Protein AF-A0A0L1KJK1-F1 (afdb_monomer)

Solvent-accessible surface area (backbone atoms only — not comparable to full-atom values): 10217 Å² total; per-residue (Å²): 134,80,97,79,70,72,65,88,71,68,63,85,43,73,64,57,51,51,39,50,50,48,48,54,53,41,58,74,77,43,59,73,88,52,46,63,55,50,51,52,50,44,52,54,49,40,56,50,50,51,52,51,49,32,51,63,71,34,41,64,36,49,47,51,28,51,52,41,54,71,74,41,75,61,63,76,73,32,54,67,72,33,44,67,35,48,48,53,29,51,48,44,44,49,65,51,67,29,69,69,50,50,52,55,46,48,39,54,45,45,52,51,52,46,50,52,51,53,51,51,52,52,51,51,51,54,54,51,52,48,70,77,42,82,77,69,82,73,58,88,84,45,69,63,58,54,54,53,54,55,69,64,48,76,81,58,92,82,72,87,74,85,80,75,82,85,82,78,86,83,80,133

Radius of gyration: 27.06 Å; Cα contacts (8 Å, |Δi|>4): 75; chains: 1; bounding box: 75×32×87 Å

Foldseek 3Di:
DDPDDPVVPPPPDPLNVLLVVLLVLLPVLDDPVCSVVLVVVLVVQLVVVLVVVLCVQLVVLVVLLVCQCVVQVDDPVSVVVSVVSVVSSVVSSDVSPDPVVSSVSSSVSSVVSSVVSVVVVVVVVVVVVCVVDVDDPPPPPCVVVVVVVVVVCVVPPPDPDDPDDDDDDDDD

Structure (mmCIF, N/CA/C/O backbone):
data_AF-A0A0L1KJK1-F1
#
_entry.id   AF-A0A0L1KJK1-F1
#
loop_
_atom_site.group_PDB
_atom_site.id
_atom_site.type_symbol
_atom_site.label_atom_id
_atom_site.label_alt_id
_atom_site.label_comp_id
_atom_site.label_asym_id
_atom_site.label_entity_id
_atom_site.label_seq_id
_atom_site.pdbx_PDB_ins_code
_atom_site.Cartn_x
_atom_site.Cartn_y
_atom_site.Cartn_z
_atom_site.occupancy
_atom_site.B_iso_or_equiv
_atom_site.auth_seq_id
_atom_site.auth_comp_id
_atom_site.auth_asym_id
_atom_site.auth_atom_id
_atom_site.pdbx_PDB_model_num
ATOM 1 N N . MET A 1 1 ? 35.270 5.257 8.782 1.00 37.44 1 MET A N 1
ATOM 2 C CA . MET A 1 1 ? 33.897 5.782 8.932 1.00 37.44 1 MET A CA 1
ATOM 3 C C . MET A 1 1 ? 32.940 4.753 8.363 1.00 37.44 1 MET A C 1
ATOM 5 O O . MET A 1 1 ? 33.058 4.396 7.199 1.00 37.44 1 MET A O 1
ATOM 9 N N . THR A 1 2 ? 32.099 4.183 9.215 1.00 38.25 2 THR A N 1
ATOM 10 C CA . THR A 1 2 ? 31.137 3.127 8.893 1.00 38.25 2 THR A CA 1
ATOM 11 C C . THR A 1 2 ? 30.026 3.681 7.996 1.00 38.25 2 THR A C 1
ATOM 13 O O . THR A 1 2 ? 29.344 4.633 8.347 1.00 38.25 2 THR A O 1
ATOM 16 N N . TYR A 1 3 ? 29.839 3.064 6.829 1.00 47.22 3 TYR A N 1
ATOM 17 C CA . TYR A 1 3 ? 28.865 3.383 5.769 1.00 47.22 3 TYR A CA 1
ATOM 18 C C . TYR A 1 3 ? 27.382 3.190 6.183 1.00 47.22 3 TYR A C 1
ATOM 20 O O . TYR A 1 3 ? 26.499 3.018 5.348 1.00 47.22 3 TYR A O 1
ATOM 28 N N . ARG A 1 4 ? 27.074 3.144 7.482 1.00 47.50 4 ARG A N 1
ATOM 29 C CA . ARG A 1 4 ? 25.799 2.612 7.975 1.00 47.50 4 ARG A CA 1
ATOM 30 C C . ARG A 1 4 ? 25.216 3.402 9.132 1.00 47.50 4 ARG A C 1
ATOM 32 O O . ARG A 1 4 ? 24.728 2.821 10.090 1.00 47.50 4 ARG A O 1
ATOM 39 N 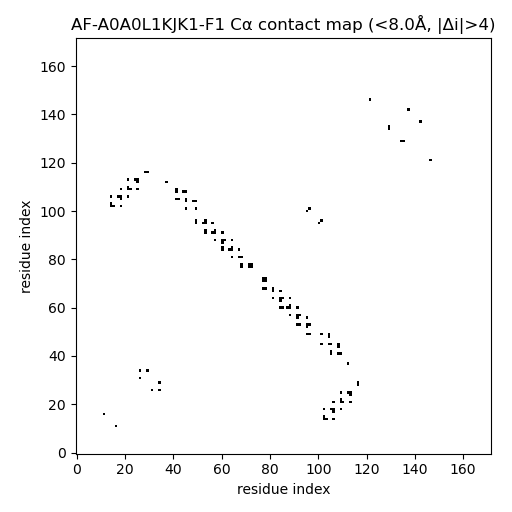N . ASP A 1 5 ? 25.233 4.719 9.005 1.00 42.19 5 ASP A N 1
ATOM 40 C CA . ASP A 1 5 ? 24.393 5.545 9.852 1.00 42.19 5 ASP A CA 1
ATOM 41 C C . ASP A 1 5 ? 23.632 6.565 9.005 1.00 42.19 5 ASP A C 1
ATOM 43 O O . ASP A 1 5 ? 24.057 7.698 8.790 1.00 42.19 5 ASP A O 1
ATOM 47 N N . LYS A 1 6 ? 22.508 6.110 8.439 1.00 45.44 6 LYS A N 1
ATOM 48 C CA . LYS A 1 6 ? 21.519 6.993 7.809 1.00 45.44 6 LYS A CA 1
ATOM 49 C C . LYS A 1 6 ? 20.642 7.700 8.855 1.00 45.44 6 LYS A C 1
ATOM 51 O O . LYS A 1 6 ? 19.729 8.415 8.456 1.00 45.44 6 LYS A O 1
ATOM 56 N N . SER A 1 7 ? 20.929 7.566 10.158 1.00 51.12 7 SER A N 1
ATOM 57 C CA . SER A 1 7 ? 20.105 8.180 11.205 1.00 51.12 7 SER A CA 1
ATOM 58 C C . SER A 1 7 ? 20.118 9.717 11.179 1.00 51.12 7 SER A C 1
ATOM 60 O O . SER A 1 7 ? 19.179 10.351 11.652 1.00 51.12 7 SER A O 1
ATOM 62 N N . TYR A 1 8 ? 21.128 10.336 10.557 1.00 40.69 8 TYR A N 1
ATOM 63 C CA . TYR A 1 8 ? 21.270 11.797 10.509 1.00 40.69 8 TYR A CA 1
ATOM 64 C C . TYR A 1 8 ? 20.311 12.514 9.541 1.00 40.69 8 TYR A C 1
ATOM 66 O O . TYR A 1 8 ? 20.268 13.742 9.529 1.00 40.69 8 TYR A O 1
ATOM 74 N N . LYS A 1 9 ? 19.539 11.772 8.731 1.00 47.22 9 LYS A N 1
ATOM 75 C CA . LYS A 1 9 ? 18.416 12.308 7.936 1.00 47.22 9 LYS A CA 1
ATOM 76 C C . LYS A 1 9 ? 17.049 11.789 8.392 1.00 47.22 9 LYS A C 1
ATOM 78 O O . LYS A 1 9 ? 16.061 12.059 7.723 1.00 47.22 9 LYS A O 1
ATOM 83 N N . THR A 1 10 ? 16.977 11.105 9.532 1.00 50.19 10 THR A N 1
ATOM 84 C CA . THR A 1 10 ? 15.709 10.751 10.198 1.00 50.19 10 THR A CA 1
ATOM 85 C C . THR A 1 10 ? 15.226 11.965 10.989 1.00 50.19 10 THR A C 1
ATO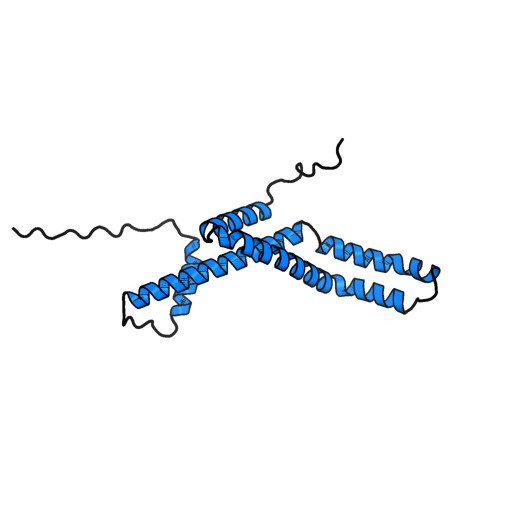M 87 O O . THR A 1 10 ? 15.191 11.979 12.215 1.00 50.19 10 THR A O 1
ATOM 90 N N . GLY A 1 11 ? 14.954 13.059 10.282 1.00 45.50 11 GLY A N 1
ATOM 91 C CA . GLY A 1 11 ? 14.054 14.068 10.817 1.00 45.50 11 GLY A CA 1
ATOM 92 C C . GLY A 1 11 ? 12.666 13.470 10.701 1.00 45.50 11 GLY A C 1
ATOM 93 O O . GLY A 1 11 ? 12.330 13.046 9.603 1.00 45.50 11 GLY A O 1
ATOM 94 N N . HIS A 1 12 ? 11.939 13.386 11.815 1.00 49.66 12 HIS A N 1
ATOM 95 C CA . HIS A 1 12 ? 10.527 13.017 11.871 1.00 49.66 12 HIS A CA 1
ATOM 96 C C . HIS A 1 12 ? 9.779 13.680 10.714 1.00 49.66 12 HIS A C 1
ATOM 98 O O . HIS A 1 12 ? 9.443 14.864 10.783 1.00 49.66 12 HIS A O 1
ATOM 104 N N . ASP A 1 13 ? 9.600 12.944 9.623 1.00 71.62 13 ASP A N 1
ATOM 105 C CA . ASP A 1 13 ? 8.731 13.382 8.560 1.00 71.62 13 ASP A CA 1
ATOM 106 C C . ASP A 1 13 ? 7.301 13.287 9.107 1.00 71.62 13 ASP A C 1
ATOM 108 O O . ASP A 1 13 ? 6.982 12.506 10.010 1.00 71.62 13 ASP A O 1
ATOM 112 N N . GLU A 1 14 ? 6.439 14.179 8.627 1.00 81.25 14 GLU A N 1
ATOM 113 C CA . GLU A 1 14 ? 5.0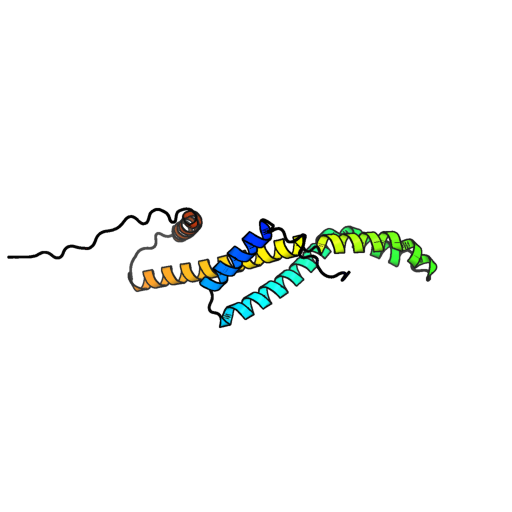17 14.198 8.988 1.00 81.25 14 GLU A CA 1
ATOM 114 C C . GLU A 1 14 ? 4.401 12.798 8.829 1.00 81.25 14 GLU A C 1
ATOM 116 O O . GLU A 1 14 ? 3.622 12.340 9.662 1.00 81.25 14 GLU A O 1
ATOM 121 N N . LEU A 1 15 ? 4.891 12.060 7.830 1.00 83.81 15 LEU A N 1
ATOM 122 C CA . LEU A 1 15 ? 4.509 10.693 7.534 1.00 83.81 15 LEU A CA 1
ATOM 123 C C . LEU A 1 15 ? 4.915 9.680 8.620 1.00 83.81 15 LEU A C 1
ATOM 125 O O . LEU A 1 15 ? 4.076 8.867 9.002 1.00 83.81 15 LEU A O 1
ATOM 129 N N . ASP A 1 16 ? 6.143 9.698 9.146 1.00 85.44 16 ASP A N 1
ATOM 130 C CA . ASP A 1 16 ? 6.549 8.802 10.235 1.00 85.44 16 ASP A CA 1
ATOM 131 C C . ASP A 1 16 ? 5.782 9.119 11.521 1.00 85.44 16 ASP A C 1
ATOM 133 O O . ASP A 1 16 ? 5.422 8.196 12.256 1.00 85.44 16 ASP A O 1
ATOM 137 N N . MET A 1 17 ? 5.486 10.398 11.790 1.00 88.25 17 MET A N 1
ATOM 138 C CA . MET A 1 17 ? 4.629 10.776 12.921 1.00 88.25 17 MET A CA 1
ATOM 139 C C . MET A 1 17 ? 3.220 10.198 12.762 1.00 88.25 17 MET A C 1
ATOM 141 O O . MET A 1 17 ? 2.721 9.564 13.691 1.00 88.25 17 MET A O 1
ATOM 145 N N . GLU A 1 18 ? 2.613 10.330 11.580 1.00 90.75 18 GLU A N 1
ATOM 146 C CA . GLU A 1 18 ? 1.304 9.739 11.273 1.00 90.75 18 GLU A CA 1
ATOM 147 C C . GLU A 1 18 ? 1.314 8.206 11.366 1.00 90.75 18 GLU A C 1
ATOM 149 O O . GLU A 1 18 ? 0.356 7.596 11.842 1.00 90.75 18 GLU A O 1
ATOM 154 N N . ILE A 1 19 ? 2.395 7.556 10.929 1.00 91.31 19 ILE A N 1
ATOM 155 C CA . ILE A 1 19 ? 2.544 6.099 11.019 1.00 91.31 19 ILE A CA 1
ATOM 156 C C . ILE A 1 19 ? 2.635 5.656 12.476 1.00 91.31 19 ILE A C 1
ATOM 158 O O . ILE A 1 19 ? 2.005 4.662 12.849 1.00 91.31 19 ILE A O 1
ATOM 162 N N . MET A 1 20 ? 3.410 6.370 13.294 1.00 90.50 20 MET A N 1
ATOM 163 C CA . MET A 1 20 ? 3.545 6.070 14.716 1.00 90.50 20 MET A CA 1
ATOM 164 C C . MET A 1 20 ? 2.237 6.305 15.464 1.00 90.50 20 MET A C 1
ATOM 166 O O . MET A 1 20 ? 1.854 5.457 16.266 1.00 90.50 20 MET A O 1
ATOM 170 N N . ASP A 1 21 ? 1.531 7.395 15.172 1.00 93.62 21 ASP A N 1
ATOM 171 C CA . ASP A 1 21 ? 0.214 7.670 15.743 1.00 93.62 21 ASP A CA 1
ATOM 172 C C . ASP A 1 21 ? -0.784 6.559 15.391 1.00 93.62 21 ASP A C 1
ATOM 174 O O . ASP A 1 21 ? -1.302 5.886 16.283 1.00 93.62 21 ASP A O 1
ATOM 178 N N . ALA A 1 22 ? -0.933 6.240 14.100 1.00 92.31 22 ALA A N 1
ATOM 179 C CA . ALA A 1 22 ? -1.842 5.193 13.643 1.00 92.31 22 ALA A CA 1
ATOM 180 C C . ALA A 1 22 ? -1.517 3.817 14.254 1.00 92.31 22 ALA A C 1
ATOM 182 O O . ALA A 1 22 ? -2.415 3.052 14.618 1.00 92.31 22 ALA A O 1
ATOM 183 N N . TYR A 1 23 ? -0.231 3.489 14.383 1.00 93.00 23 TYR A N 1
ATOM 184 C CA . TYR A 1 23 ? 0.201 2.244 15.005 1.00 93.00 23 TYR A CA 1
ATOM 185 C C . TYR A 1 23 ? -0.094 2.223 16.512 1.00 93.00 23 TYR A C 1
ATOM 187 O O . TYR A 1 23 ? -0.624 1.229 17.011 1.00 93.00 23 TYR A O 1
ATOM 195 N N . ASN A 1 24 ? 0.166 3.318 17.230 1.00 93.44 24 ASN A N 1
ATOM 196 C CA . ASN A 1 24 ? -0.151 3.441 18.654 1.00 93.44 24 ASN A CA 1
ATOM 197 C C . ASN A 1 24 ? -1.662 3.328 18.905 1.00 93.44 24 ASN A C 1
ATOM 199 O O . ASN A 1 24 ? -2.079 2.606 19.811 1.00 93.44 24 ASN A O 1
ATOM 203 N N . THR A 1 25 ? -2.495 3.966 18.078 1.00 93.50 25 THR A N 1
ATOM 204 C CA . THR A 1 25 ? -3.954 3.803 18.141 1.00 93.50 25 THR A CA 1
ATOM 205 C C . THR A 1 25 ? -4.351 2.344 17.923 1.00 93.50 25 THR A C 1
ATOM 207 O O . THR A 1 25 ? -5.164 1.797 18.667 1.00 93.50 25 THR A O 1
ATOM 210 N N . LEU A 1 26 ? -3.744 1.662 16.948 1.00 92.38 26 LEU A N 1
ATOM 211 C CA . LEU A 1 26 ? -4.051 0.260 16.670 1.00 92.38 26 LEU A CA 1
ATOM 212 C C . LEU A 1 26 ? -3.710 -0.638 17.868 1.00 92.38 26 LEU A C 1
ATOM 214 O O . LEU A 1 26 ? -4.493 -1.525 18.207 1.00 92.38 26 LEU A O 1
ATOM 218 N N . GLN A 1 27 ? -2.590 -0.380 18.549 1.00 93.31 27 GLN A N 1
ATOM 219 C CA . GLN A 1 27 ? -2.208 -1.094 19.772 1.00 93.31 27 GLN A CA 1
ATOM 220 C C . GLN A 1 27 ? -3.207 -0.909 20.919 1.00 93.31 27 GLN A C 1
ATOM 222 O O . GLN A 1 27 ? -3.396 -1.828 21.713 1.00 93.31 27 GLN A O 1
ATOM 227 N N . GLN A 1 28 ? -3.864 0.250 21.002 1.00 93.56 28 GLN A N 1
ATOM 228 C CA . GLN A 1 28 ? -4.890 0.512 22.015 1.00 93.56 28 GLN A CA 1
ATOM 229 C C . GLN A 1 28 ? -6.209 -0.210 21.711 1.00 93.56 28 GLN A C 1
ATOM 231 O O . GLN A 1 28 ? -6.926 -0.597 22.633 1.00 93.56 28 GLN A O 1
ATOM 236 N N . LEU A 1 29 ? -6.538 -0.403 20.430 1.00 89.44 29 LEU A N 1
ATOM 237 C CA . LEU A 1 29 ? -7.808 -1.001 20.006 1.00 89.44 29 LEU A CA 1
ATOM 238 C C . LEU A 1 29 ? -7.743 -2.526 19.859 1.00 89.44 29 LEU A C 1
ATOM 240 O O . LEU A 1 29 ? -8.778 -3.191 19.927 1.00 89.44 29 LEU A O 1
ATOM 244 N N . VAL A 1 30 ? -6.551 -3.087 19.643 1.00 90.06 30 VAL A N 1
ATOM 245 C CA . VAL A 1 30 ? -6.370 -4.494 19.276 1.00 90.06 30 VAL A CA 1
ATOM 246 C C . VAL A 1 30 ? -5.650 -5.280 20.378 1.00 90.06 30 VAL A C 1
ATOM 248 O O . VAL A 1 30 ? -4.582 -4.878 20.835 1.00 90.06 30 VAL A O 1
ATOM 251 N N . PRO A 1 31 ? -6.142 -6.476 20.756 1.00 90.38 31 PRO A N 1
ATOM 252 C CA . PRO A 1 31 ? -5.425 -7.355 21.675 1.00 90.38 31 PRO A CA 1
ATOM 253 C C . PRO A 1 31 ? -4.042 -7.778 21.149 1.00 90.38 31 PRO A C 1
ATOM 255 O O . PRO A 1 31 ? -3.896 -8.151 19.983 1.00 90.38 31 PRO A O 1
ATOM 258 N N . ILE A 1 32 ? -3.048 -7.868 22.039 1.00 87.94 32 ILE A N 1
ATOM 259 C CA . ILE A 1 32 ? -1.638 -8.165 21.699 1.00 87.94 32 ILE A CA 1
ATOM 260 C C . ILE A 1 32 ? -1.466 -9.418 20.822 1.00 87.94 32 ILE A C 1
ATOM 262 O O . ILE A 1 32 ? -0.675 -9.430 19.882 1.00 87.94 32 ILE A O 1
ATOM 266 N N . HIS A 1 33 ? -2.240 -10.476 21.077 1.00 87.81 33 HIS A N 1
ATOM 267 C CA . HIS A 1 33 ? -2.164 -11.723 20.305 1.00 87.81 33 HIS A CA 1
ATOM 268 C C . HIS A 1 33 ? -2.642 -11.578 18.846 1.00 87.81 33 HIS A C 1
ATOM 270 O O . HIS A 1 33 ? -2.329 -12.420 18.003 1.00 87.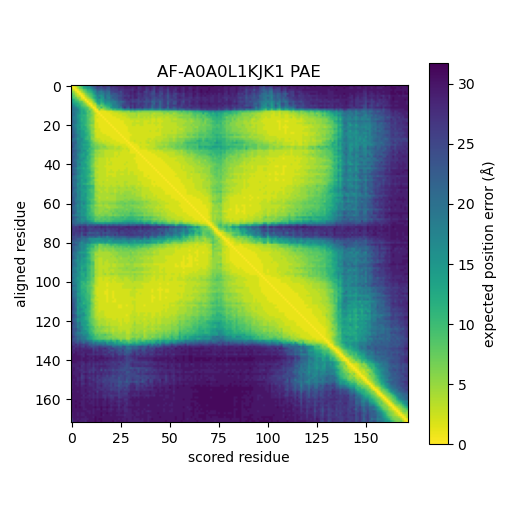81 33 HIS A O 1
ATOM 276 N N . GLN A 1 34 ? -3.418 -10.537 18.533 1.00 89.75 34 GLN A N 1
ATOM 277 C CA . GLN A 1 34 ? -3.858 -10.234 17.173 1.00 89.75 34 GLN A CA 1
ATOM 278 C C . GLN A 1 34 ? -2.899 -9.280 16.463 1.00 89.75 34 GLN A C 1
ATOM 280 O O . GLN A 1 34 ? -2.719 -9.445 15.258 1.00 89.75 34 GLN A O 1
ATOM 285 N N . LEU A 1 35 ? -2.234 -8.371 17.190 1.00 90.00 35 LEU A N 1
ATOM 286 C CA . LEU A 1 35 ? -1.321 -7.372 16.618 1.00 90.00 35 LEU A CA 1
ATOM 287 C C . LEU A 1 35 ? -0.287 -7.989 15.680 1.00 90.00 35 LEU A C 1
ATOM 289 O O . LEU A 1 35 ? -0.196 -7.583 14.528 1.00 90.00 35 LEU A O 1
ATOM 293 N N . ARG A 1 36 ? 0.396 -9.057 16.106 1.00 91.06 36 ARG A N 1
ATOM 294 C CA . ARG A 1 36 ? 1.400 -9.728 15.263 1.00 91.06 36 ARG A CA 1
ATOM 295 C C . ARG A 1 36 ? 0.831 -10.238 13.934 1.00 91.06 36 ARG A C 1
ATOM 297 O O . ARG A 1 36 ? 1.498 -10.198 12.905 1.00 91.06 36 ARG A O 1
ATOM 304 N N . ARG A 1 37 ? -0.410 -10.739 13.943 1.00 92.94 37 ARG A N 1
ATOM 305 C CA . ARG A 1 37 ? -1.080 -11.206 12.717 1.00 92.94 37 ARG A CA 1
ATOM 306 C C . ARG A 1 37 ? -1.436 -10.038 11.806 1.00 92.94 37 ARG A C 1
ATOM 308 O O . ARG A 1 37 ? -1.300 -10.167 10.594 1.00 92.94 37 ARG A O 1
ATOM 315 N N . ILE A 1 38 ? -1.873 -8.923 12.389 1.00 91.81 38 ILE A N 1
ATOM 316 C CA . ILE A 1 38 ? -2.161 -7.697 11.646 1.00 91.81 38 ILE A CA 1
ATOM 317 C C . ILE A 1 38 ? -0.875 -7.152 11.020 1.00 91.81 38 ILE A C 1
ATOM 319 O O . ILE A 1 38 ? -0.860 -6.886 9.827 1.00 91.81 38 ILE A O 1
ATOM 323 N N . GLU A 1 39 ? 0.225 -7.084 11.768 1.00 91.56 39 GLU A N 1
ATOM 324 C CA . GLU A 1 39 ? 1.527 -6.634 11.260 1.00 91.56 39 GLU A CA 1
ATOM 325 C C . GLU A 1 39 ? 2.010 -7.461 10.067 1.00 91.56 39 GLU A C 1
ATOM 327 O O . GLU A 1 39 ? 2.409 -6.895 9.050 1.00 91.56 39 GLU A O 1
ATOM 332 N N . HIS A 1 40 ? 1.933 -8.793 10.156 1.00 93.56 40 HIS A N 1
ATOM 333 C CA . HIS A 1 40 ? 2.294 -9.663 9.035 1.00 93.56 40 HIS A CA 1
ATOM 334 C C . HIS A 1 40 ? 1.390 -9.423 7.818 1.00 93.56 40 HIS A C 1
ATOM 336 O O . HIS A 1 40 ? 1.884 -9.305 6.699 1.00 93.56 40 HIS A O 1
ATOM 342 N N . ARG A 1 41 ? 0.074 -9.283 8.024 1.00 94.00 41 ARG A N 1
ATOM 343 C CA . ARG A 1 41 ? -0.874 -8.996 6.938 1.00 94.00 41 ARG A CA 1
ATOM 344 C C . ARG A 1 41 ? -0.603 -7.642 6.281 1.00 94.00 41 ARG A C 1
ATOM 346 O O . ARG A 1 41 ? -0.633 -7.556 5.056 1.00 94.00 41 ARG A O 1
ATOM 353 N N . ILE A 1 42 ? -0.338 -6.607 7.079 1.00 93.44 42 ILE A N 1
ATOM 354 C CA . ILE A 1 42 ? 0.045 -5.279 6.592 1.00 93.44 42 ILE A CA 1
ATOM 355 C C . ILE A 1 42 ? 1.311 -5.401 5.745 1.00 93.44 42 ILE A C 1
ATOM 357 O O . ILE A 1 42 ? 1.326 -4.931 4.613 1.00 93.44 42 ILE A O 1
ATOM 361 N N . HIS A 1 43 ? 2.349 -6.064 6.259 1.00 93.44 43 HIS A N 1
ATOM 362 C CA . HIS A 1 43 ? 3.609 -6.248 5.543 1.00 93.44 43 HIS A CA 1
ATOM 363 C C . HIS A 1 43 ? 3.404 -6.939 4.187 1.00 93.44 43 HIS A C 1
ATOM 365 O O . HIS A 1 43 ? 3.823 -6.416 3.152 1.00 93.44 43 HIS A O 1
ATOM 371 N N . ASP A 1 44 ? 2.704 -8.072 4.165 1.00 95.00 44 ASP A N 1
ATOM 372 C CA . ASP A 1 44 ? 2.459 -8.825 2.933 1.00 95.00 44 ASP A CA 1
ATOM 373 C C . ASP A 1 44 ? 1.600 -8.023 1.942 1.00 95.00 44 ASP A C 1
ATOM 375 O O . ASP A 1 44 ? 1.863 -8.016 0.734 1.00 95.00 44 ASP A O 1
ATOM 379 N N . GLY A 1 45 ? 0.617 -7.278 2.455 1.00 95.12 45 GLY A N 1
ATOM 380 C CA . GLY A 1 45 ? -0.207 -6.357 1.681 1.00 95.12 45 GLY A CA 1
ATOM 381 C C . GLY A 1 45 ? 0.600 -5.224 1.044 1.00 95.12 45 GLY A C 1
ATOM 382 O O . GLY A 1 45 ? 0.411 -4.935 -0.142 1.00 95.12 45 GLY A O 1
ATOM 383 N N . ILE A 1 46 ? 1.536 -4.620 1.785 1.00 94.69 46 ILE A N 1
ATOM 384 C CA . ILE A 1 46 ? 2.446 -3.589 1.268 1.00 94.69 46 ILE A CA 1
ATOM 385 C C . ILE A 1 46 ? 3.291 -4.169 0.134 1.00 94.69 46 ILE A C 1
ATOM 387 O O . ILE A 1 46 ? 3.347 -3.578 -0.943 1.00 94.69 46 ILE A O 1
ATOM 391 N N . MET A 1 47 ? 3.902 -5.342 0.330 1.00 93.56 47 MET A N 1
ATOM 392 C CA . MET A 1 47 ? 4.753 -5.969 -0.687 1.00 93.56 47 MET A CA 1
ATOM 393 C C . MET A 1 47 ? 3.982 -6.263 -1.979 1.00 93.56 47 MET A C 1
ATOM 395 O O . MET A 1 47 ? 4.480 -5.998 -3.080 1.00 93.56 47 MET A O 1
ATOM 399 N N . LEU A 1 48 ? 2.744 -6.752 -1.861 1.00 94.75 48 LEU A N 1
ATOM 400 C CA . LEU A 1 48 ? 1.877 -6.980 -3.013 1.00 94.75 48 LEU A CA 1
ATOM 401 C C . LEU A 1 48 ? 1.505 -5.663 -3.707 1.00 94.75 48 LEU A C 1
ATOM 403 O O . LEU A 1 48 ? 1.655 -5.547 -4.925 1.00 94.75 48 LEU A O 1
ATOM 407 N N . ARG A 1 49 ? 1.081 -4.649 -2.944 1.00 94.00 49 ARG A N 1
ATOM 408 C CA . ARG A 1 49 ? 0.682 -3.346 -3.490 1.00 94.00 49 ARG A CA 1
ATOM 409 C C . ARG A 1 49 ? 1.840 -2.635 -4.181 1.00 9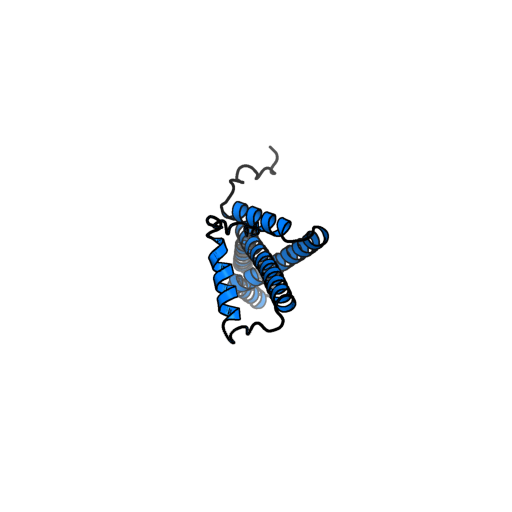4.00 49 ARG A C 1
ATOM 411 O O . ARG A 1 49 ? 1.645 -2.072 -5.256 1.00 94.00 49 ARG A O 1
ATOM 418 N N . MET A 1 50 ? 3.035 -2.676 -3.599 1.00 93.00 50 MET A N 1
ATOM 419 C CA . MET A 1 50 ? 4.246 -2.103 -4.187 1.00 93.00 50 MET A CA 1
ATOM 420 C C . MET A 1 50 ? 4.569 -2.786 -5.516 1.00 93.00 50 MET A C 1
ATOM 422 O O . MET A 1 50 ? 4.771 -2.112 -6.523 1.00 93.00 50 MET A O 1
ATOM 426 N N . LYS A 1 51 ? 4.506 -4.123 -5.572 1.00 92.88 51 LYS A N 1
ATOM 427 C CA . LYS A 1 51 ? 4.694 -4.879 -6.819 1.00 92.88 51 LYS A CA 1
ATOM 428 C C . LYS A 1 51 ? 3.672 -4.496 -7.892 1.00 92.88 51 LYS A C 1
ATOM 430 O O . LYS A 1 51 ? 4.046 -4.284 -9.050 1.00 92.88 51 LYS A O 1
ATOM 435 N N . GLU A 1 52 ? 2.394 -4.411 -7.533 1.00 93.44 52 GLU A N 1
ATOM 436 C CA . GLU A 1 52 ? 1.323 -4.009 -8.451 1.00 93.44 52 GLU A CA 1
ATOM 437 C C . GLU A 1 52 ? 1.518 -2.580 -8.957 1.00 93.44 52 GLU A C 1
ATOM 439 O O . GLU A 1 52 ? 1.420 -2.333 -10.162 1.00 93.44 52 GLU A O 1
ATOM 444 N N . ASN A 1 53 ? 1.834 -1.645 -8.058 1.00 92.44 53 ASN A N 1
ATOM 445 C CA . ASN A 1 53 ? 2.031 -0.248 -8.411 1.00 92.44 53 ASN A CA 1
ATOM 446 C C . ASN A 1 53 ? 3.240 -0.080 -9.336 1.00 92.44 53 ASN A C 1
ATOM 448 O O . ASN A 1 53 ? 3.107 0.518 -10.403 1.00 92.44 53 ASN A O 1
ATOM 452 N N . SER A 1 54 ? 4.368 -0.707 -9.000 1.00 93.25 54 SER A N 1
ATOM 453 C CA . SER A 1 54 ? 5.567 -0.723 -9.838 1.00 93.25 54 SER A CA 1
ATOM 454 C C . SER A 1 54 ? 5.287 -1.322 -11.218 1.00 93.25 54 SER A C 1
ATOM 456 O O . SER A 1 54 ? 5.652 -0.735 -12.232 1.00 93.25 54 SER A O 1
ATOM 458 N N . THR A 1 55 ? 4.544 -2.431 -11.295 1.00 93.25 55 THR A N 1
ATOM 459 C CA . THR A 1 55 ? 4.162 -3.045 -12.583 1.00 93.25 55 THR A CA 1
ATOM 460 C C . THR A 1 55 ? 3.250 -2.133 -13.408 1.00 93.25 55 THR A C 1
ATOM 462 O O . THR A 1 55 ? 3.388 -2.037 -14.630 1.00 93.25 55 THR A O 1
ATOM 465 N N . ARG A 1 56 ? 2.305 -1.447 -12.757 1.00 95.00 56 ARG A N 1
ATOM 466 C CA . ARG A 1 56 ? 1.359 -0.540 -13.415 1.00 95.00 56 ARG A CA 1
ATOM 467 C C . ARG A 1 56 ? 2.057 0.708 -13.952 1.00 95.00 56 ARG A C 1
ATOM 469 O O . ARG A 1 56 ? 1.845 1.060 -15.112 1.00 95.00 56 ARG A O 1
ATOM 476 N N . VAL A 1 57 ? 2.881 1.356 -13.131 1.00 95.00 57 VAL A N 1
ATOM 477 C CA . VAL A 1 57 ? 3.576 2.606 -13.472 1.00 95.00 57 VAL A CA 1
ATOM 478 C C . VAL A 1 57 ? 4.696 2.346 -14.482 1.00 95.00 57 VAL A C 1
ATOM 480 O O . VAL A 1 57 ? 4.757 3.006 -15.520 1.00 95.00 57 VAL A O 1
ATOM 483 N N . CYS A 1 58 ? 5.512 1.312 -14.264 1.00 96.12 58 CYS A N 1
ATOM 484 C CA . CYS A 1 58 ? 6.648 0.978 -15.129 1.00 96.12 58 CYS A CA 1
ATOM 485 C C . CYS A 1 58 ? 6.269 0.155 -16.367 1.00 96.12 58 CYS A C 1
ATOM 487 O O . CYS A 1 58 ? 7.135 -0.297 -17.115 1.00 96.12 58 CYS A O 1
ATOM 489 N N . ARG A 1 59 ? 4.972 -0.008 -16.661 1.00 96.56 59 ARG A N 1
ATOM 490 C CA . ARG A 1 59 ? 4.501 -0.799 -17.809 1.00 96.56 59 ARG A CA 1
ATOM 491 C C . ARG A 1 59 ? 5.117 -0.351 -19.137 1.00 96.56 59 ARG A C 1
ATOM 493 O O . ARG A 1 59 ? 5.379 -1.186 -19.998 1.00 96.56 59 ARG A O 1
ATOM 500 N N . LYS A 1 60 ? 5.331 0.956 -19.326 1.00 95.44 60 LYS A N 1
ATOM 501 C CA . LYS A 1 60 ? 5.917 1.506 -20.562 1.00 95.44 60 LYS A CA 1
ATOM 502 C C . LYS A 1 60 ? 7.383 1.100 -20.728 1.00 95.44 60 LYS A C 1
ATOM 504 O O . LYS A 1 60 ? 7.754 0.626 -21.797 1.00 95.44 60 LYS A O 1
ATOM 509 N N . THR A 1 61 ? 8.191 1.231 -19.678 1.00 95.06 61 THR A N 1
ATOM 510 C CA . THR A 1 61 ? 9.616 0.870 -19.715 1.00 95.06 61 THR A CA 1
ATOM 511 C C . THR A 1 61 ? 9.804 -0.643 -19.822 1.00 95.06 61 THR A C 1
ATOM 513 O O . THR A 1 61 ? 10.640 -1.097 -20.597 1.00 95.06 61 THR A O 1
ATOM 516 N N . MET A 1 62 ? 8.945 -1.432 -19.165 1.00 94.06 62 MET A N 1
ATOM 517 C CA . MET A 1 62 ? 8.895 -2.889 -19.343 1.00 94.06 62 MET A CA 1
ATOM 518 C C . MET A 1 62 ? 8.593 -3.296 -20.791 1.00 94.06 62 MET A C 1
ATOM 520 O O . MET A 1 62 ? 9.222 -4.212 -21.316 1.00 94.06 62 MET A O 1
ATOM 524 N N . LYS A 1 63 ? 7.636 -2.629 -21.453 1.00 94.25 63 LYS A N 1
ATOM 525 C CA . LYS A 1 63 ? 7.332 -2.890 -22.869 1.00 94.25 63 LYS A CA 1
ATOM 526 C C . LYS A 1 63 ? 8.517 -2.562 -23.771 1.00 94.25 63 LYS A C 1
ATOM 528 O O . LYS A 1 63 ? 8.890 -3.411 -24.566 1.00 94.25 63 LYS A O 1
ATOM 533 N N . ALA A 1 64 ? 9.138 -1.395 -23.594 1.00 91.12 64 ALA A N 1
ATOM 534 C CA . ALA A 1 64 ? 10.303 -0.990 -24.382 1.00 91.12 64 ALA A CA 1
ATOM 535 C C . ALA A 1 64 ? 11.476 -1.975 -24.234 1.00 91.12 64 ALA A C 1
ATOM 537 O O . ALA A 1 64 ? 12.131 -2.327 -25.215 1.00 91.12 64 ALA A O 1
ATOM 538 N N . TRP A 1 65 ? 11.711 -2.466 -23.014 1.00 90.94 65 TRP A N 1
ATOM 539 C CA . TRP A 1 65 ? 12.684 -3.524 -22.758 1.00 90.94 65 TRP A CA 1
ATOM 540 C C . TRP A 1 65 ? 12.330 -4.821 -23.498 1.00 90.94 65 TRP A C 1
ATOM 542 O O . TRP A 1 65 ? 13.154 -5.341 -24.249 1.00 90.94 65 TRP A O 1
ATOM 552 N N . ASN A 1 66 ? 11.097 -5.310 -23.339 1.00 89.75 66 ASN A N 1
ATOM 553 C CA . ASN A 1 66 ? 10.641 -6.542 -23.984 1.00 89.75 66 ASN A CA 1
ATOM 554 C C . ASN A 1 66 ? 10.707 -6.452 -25.514 1.00 89.75 66 ASN A C 1
ATOM 556 O O . ASN A 1 66 ? 11.159 -7.387 -26.166 1.00 89.75 66 ASN A O 1
ATOM 560 N N . GLU A 1 67 ? 10.287 -5.331 -26.096 1.00 90.25 67 GLU A N 1
ATOM 561 C CA . GLU A 1 67 ? 10.374 -5.084 -27.536 1.00 90.25 67 GLU A CA 1
ATOM 562 C C . GLU A 1 67 ? 11.829 -5.097 -28.008 1.00 90.25 67 GLU A C 1
ATOM 564 O O . GLU A 1 67 ? 12.137 -5.751 -29.004 1.00 90.25 67 GLU A O 1
ATOM 569 N N . CYS A 1 68 ? 12.745 -4.457 -27.275 1.00 88.00 68 CYS A N 1
ATOM 570 C CA . CYS A 1 68 ? 14.162 -4.450 -27.630 1.00 88.00 68 CYS A CA 1
ATOM 571 C C . CYS A 1 68 ? 14.763 -5.862 -27.624 1.00 88.00 68 CYS A C 1
ATOM 573 O O . CYS A 1 68 ? 15.386 -6.272 -28.604 1.00 88.00 68 CYS A O 1
ATOM 575 N N . VAL A 1 69 ? 14.532 -6.629 -26.555 1.00 86.00 69 VAL A N 1
ATOM 576 C CA . VAL A 1 69 ? 15.084 -7.985 -26.418 1.00 86.00 69 VAL A CA 1
ATOM 577 C C . VAL A 1 69 ? 14.504 -8.937 -27.462 1.00 86.00 69 VAL A C 1
ATOM 579 O O . VAL A 1 69 ? 15.245 -9.738 -28.025 1.00 86.00 69 VAL A O 1
ATOM 582 N N . ASN A 1 70 ? 13.207 -8.826 -27.763 1.00 83.94 70 ASN A N 1
ATOM 583 C CA . ASN A 1 70 ? 12.533 -9.717 -28.709 1.00 83.94 70 ASN A CA 1
ATOM 584 C C . ASN A 1 70 ? 12.804 -9.371 -30.182 1.00 83.94 70 ASN A C 1
ATOM 586 O O . ASN A 1 70 ? 12.716 -10.248 -31.033 1.00 83.94 70 ASN A O 1
ATOM 590 N N . THR A 1 71 ? 13.124 -8.115 -30.508 1.00 80.56 71 THR A N 1
ATOM 591 C CA . THR A 1 71 ? 13.430 -7.701 -31.894 1.00 80.56 71 THR A CA 1
ATOM 592 C C . THR A 1 71 ? 14.910 -7.815 -32.239 1.00 80.56 71 THR A C 1
ATOM 594 O O . THR A 1 71 ? 15.254 -8.041 -33.397 1.00 80.56 71 THR A O 1
ATOM 597 N N . ARG A 1 72 ? 15.799 -7.669 -31.251 1.00 69.06 72 ARG A N 1
ATOM 598 C CA . ARG A 1 72 ? 17.258 -7.685 -31.443 1.00 69.06 72 ARG A CA 1
ATOM 599 C C . ARG A 1 72 ? 17.920 -8.959 -30.924 1.00 69.06 72 ARG A C 1
ATOM 601 O O . ARG A 1 72 ? 19.120 -8.947 -30.649 1.00 69.06 72 ARG A O 1
ATOM 608 N N . SER A 1 73 ? 17.168 -10.055 -30.792 1.00 57.19 73 SER A N 1
ATOM 609 C CA . SER A 1 73 ? 17.666 -11.354 -30.322 1.00 57.19 73 SER A CA 1
ATOM 610 C C . SER A 1 73 ? 18.631 -11.993 -31.336 1.00 57.19 73 SER A C 1
ATOM 612 O O . SER A 1 73 ? 18.285 -12.922 -32.061 1.00 57.19 73 SER A O 1
ATOM 614 N N . GLY A 1 74 ? 19.857 -11.474 -31.391 1.00 55.81 74 GLY A N 1
ATOM 615 C CA . GLY A 1 74 ? 20.967 -11.954 -32.207 1.00 55.81 74 GLY A CA 1
ATOM 616 C C . G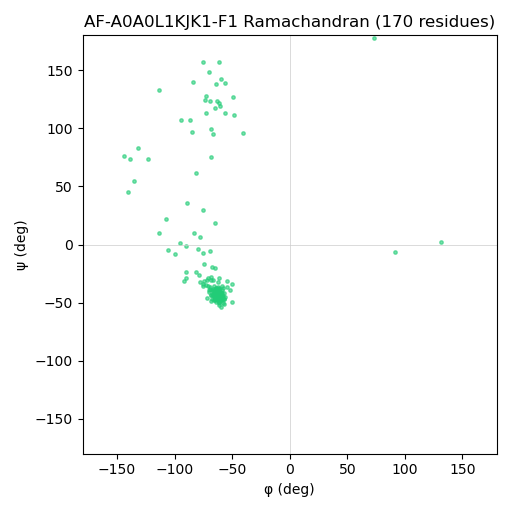LY A 1 74 ? 22.287 -11.796 -31.450 1.00 55.81 74 GLY A C 1
ATOM 617 O O . GLY A 1 74 ? 23.056 -10.875 -31.710 1.00 55.81 74 GLY A O 1
ATOM 618 N N . GLY A 1 75 ? 22.538 -12.683 -30.482 1.00 61.22 75 GLY A N 1
ATOM 619 C CA . GLY A 1 75 ? 23.811 -12.785 -29.754 1.00 61.22 75 GLY A CA 1
ATOM 620 C C . GLY A 1 75 ? 24.109 -11.681 -28.721 1.00 61.22 75 GLY A C 1
ATOM 621 O O . GLY A 1 75 ? 23.354 -10.729 -28.536 1.00 61.22 75 GLY A O 1
ATOM 622 N N . PHE A 1 76 ? 25.255 -11.814 -28.038 1.00 58.84 76 PHE A N 1
ATOM 623 C CA . PHE A 1 76 ? 25.738 -10.924 -26.963 1.00 58.84 76 PHE A CA 1
ATOM 624 C C . PHE A 1 76 ? 25.812 -9.435 -27.369 1.00 58.84 76 PHE A C 1
ATOM 626 O O . PHE A 1 76 ? 25.566 -8.549 -26.553 1.00 58.84 76 PHE A O 1
ATOM 633 N N . LEU A 1 77 ? 26.077 -9.148 -28.649 1.00 56.97 77 LEU A N 1
ATOM 634 C CA . LEU A 1 77 ? 26.109 -7.787 -29.202 1.00 56.97 77 LEU A CA 1
ATOM 635 C C . LEU A 1 77 ? 24.724 -7.113 -29.248 1.00 56.97 77 LEU A C 1
ATOM 637 O O . LEU A 1 77 ? 24.648 -5.896 -29.091 1.00 56.97 77 LEU A O 1
ATOM 641 N N . GLY A 1 78 ? 23.637 -7.876 -29.410 1.00 65.56 78 GLY A N 1
ATOM 642 C CA . GLY A 1 78 ? 22.263 -7.357 -29.370 1.00 65.56 78 GLY A CA 1
ATOM 643 C C . GLY A 1 78 ?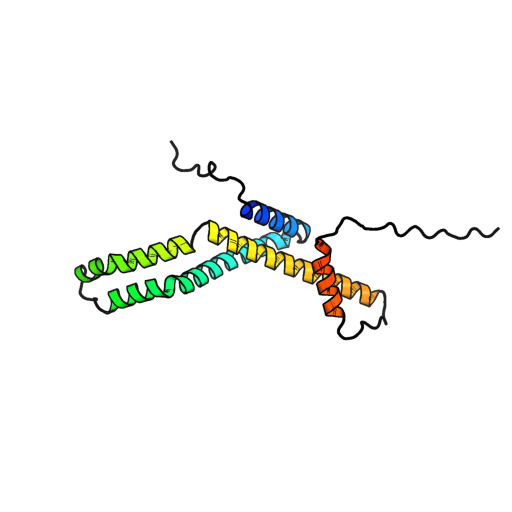 21.815 -6.955 -27.961 1.00 65.56 78 GLY A C 1
ATOM 644 O O . GLY A 1 78 ? 21.075 -5.986 -27.798 1.00 65.56 78 GLY A O 1
ATOM 645 N N . TRP A 1 79 ? 22.340 -7.622 -26.927 1.00 71.81 79 TRP A N 1
ATOM 646 C CA . TRP A 1 79 ? 22.029 -7.322 -25.524 1.00 71.81 79 TRP A CA 1
ATOM 647 C C . TRP A 1 79 ? 22.537 -5.946 -25.083 1.00 71.81 79 TRP A C 1
ATOM 649 O O . TRP A 1 79 ? 21.813 -5.185 -24.439 1.00 71.81 79 TRP A O 1
ATOM 659 N N . ASN A 1 80 ? 23.761 -5.588 -25.485 1.00 80.31 80 ASN A N 1
ATOM 660 C CA . ASN A 1 80 ? 24.356 -4.291 -25.148 1.00 80.31 80 ASN A CA 1
ATOM 661 C C . ASN A 1 80 ? 23.546 -3.116 -25.719 1.00 80.31 80 ASN A C 1
ATOM 663 O O . ASN A 1 80 ? 23.491 -2.047 -25.118 1.00 80.31 80 ASN A O 1
ATOM 667 N N . GLN A 1 81 ? 22.856 -3.326 -26.840 1.00 82.50 81 GLN A N 1
ATOM 668 C CA . GLN A 1 81 ? 22.013 -2.302 -27.455 1.00 82.50 81 GLN A CA 1
ATOM 669 C C . GLN A 1 81 ? 20.695 -2.069 -26.702 1.00 82.50 81 GLN A C 1
ATOM 671 O O . GLN A 1 81 ? 20.067 -1.029 -26.889 1.00 82.50 81 GLN A O 1
ATOM 676 N N . CYS A 1 82 ? 20.290 -2.999 -25.834 1.00 88.00 82 CYS A N 1
ATOM 677 C CA . CYS A 1 82 ? 19.097 -2.870 -25.002 1.00 88.00 82 CYS A CA 1
ATOM 678 C C . CYS A 1 82 ? 19.391 -2.331 -23.593 1.00 88.00 82 CYS A C 1
ATOM 680 O O . CYS A 1 82 ? 18.456 -2.173 -22.805 1.00 88.00 82 CYS A O 1
ATOM 682 N N . MET A 1 83 ? 20.651 -2.002 -23.262 1.00 89.81 83 MET A N 1
ATOM 683 C CA . MET A 1 83 ? 21.012 -1.495 -21.928 1.00 89.81 83 MET A CA 1
ATOM 684 C C . MET A 1 83 ? 20.230 -0.240 -21.544 1.00 89.81 83 MET A C 1
ATOM 686 O O . MET A 1 83 ? 19.727 -0.177 -20.430 1.00 89.81 83 MET A O 1
ATOM 690 N N . ALA A 1 84 ? 20.030 0.704 -22.467 1.00 91.12 84 ALA A N 1
ATOM 691 C CA . ALA A 1 84 ? 19.254 1.911 -22.183 1.00 91.12 84 ALA A CA 1
ATOM 692 C C . ALA A 1 84 ? 17.805 1.592 -21.761 1.00 91.12 84 ALA A C 1
ATOM 694 O O . ALA A 1 84 ? 17.293 2.167 -20.803 1.00 91.12 84 ALA A O 1
ATOM 695 N N . ALA A 1 85 ? 17.155 0.629 -22.425 1.00 90.94 85 ALA A N 1
ATOM 696 C CA . ALA A 1 85 ? 15.800 0.202 -22.073 1.00 90.94 85 ALA A CA 1
ATOM 697 C C . ALA A 1 85 ? 15.761 -0.551 -20.731 1.00 90.94 85 ALA A C 1
ATOM 699 O O . ALA A 1 85 ? 14.843 -0.347 -19.934 1.00 90.94 85 ALA A O 1
ATOM 700 N N . ARG A 1 86 ? 16.777 -1.379 -20.450 1.00 91.69 86 ARG A N 1
ATOM 701 C CA . ARG A 1 86 ? 16.949 -2.046 -19.150 1.00 91.69 86 ARG A CA 1
ATOM 702 C C . ARG A 1 86 ? 17.120 -1.034 -18.024 1.00 91.69 86 ARG A C 1
ATOM 704 O O . ARG A 1 86 ? 16.498 -1.171 -16.975 1.00 91.69 86 ARG A O 1
ATOM 711 N N . ASP A 1 87 ? 17.978 -0.044 -18.229 1.00 94.94 87 ASP A N 1
ATOM 712 C CA . ASP A 1 87 ? 18.337 0.928 -17.205 1.00 94.94 87 ASP A CA 1
ATOM 713 C C . ASP A 1 87 ? 17.150 1.850 -16.910 1.00 94.94 87 ASP A C 1
ATOM 715 O O . ASP A 1 87 ? 16.828 2.030 -15.739 1.00 94.94 87 ASP A O 1
ATOM 719 N N . ALA A 1 88 ? 16.404 2.280 -17.935 1.00 94.44 88 ALA A N 1
ATOM 720 C CA . ALA A 1 88 ? 15.141 3.004 -17.765 1.00 94.44 88 ALA A CA 1
ATOM 721 C C . ALA A 1 88 ? 14.071 2.175 -17.025 1.00 94.44 88 ALA A C 1
ATOM 723 O O . ALA A 1 88 ? 13.314 2.698 -16.204 1.00 94.44 88 ALA A O 1
ATOM 724 N N . MET A 1 89 ? 13.993 0.864 -17.288 1.00 95.00 89 MET A N 1
ATOM 725 C CA . MET A 1 89 ? 13.112 -0.035 -16.538 1.00 95.00 89 MET A CA 1
ATOM 726 C C . MET A 1 89 ? 13.532 -0.116 -15.066 1.00 95.00 89 MET A C 1
ATOM 728 O O . MET A 1 89 ? 12.699 0.077 -14.182 1.00 95.00 89 MET A O 1
ATOM 732 N N . ASN A 1 90 ? 14.816 -0.356 -14.798 1.00 94.88 90 ASN A N 1
ATOM 733 C CA . ASN A 1 90 ? 15.359 -0.465 -13.445 1.00 94.88 90 ASN A CA 1
ATOM 734 C C . ASN A 1 90 ? 15.239 0.840 -12.654 1.00 94.88 90 ASN A C 1
ATOM 736 O O . ASN A 1 90 ? 14.958 0.803 -11.461 1.00 94.88 90 ASN A O 1
ATOM 740 N N . GLU A 1 91 ? 15.455 1.984 -13.297 1.00 96.06 91 GLU A N 1
ATOM 741 C CA . GLU A 1 91 ? 15.265 3.306 -12.705 1.00 96.06 91 GLU A CA 1
ATOM 742 C C . GLU A 1 91 ? 13.813 3.513 -12.286 1.00 96.06 91 GLU A C 1
ATOM 744 O O . GLU A 1 91 ? 13.563 3.747 -11.109 1.00 96.06 91 GLU A O 1
ATOM 749 N N . CYS A 1 92 ? 12.857 3.240 -13.178 1.00 95.38 92 CYS A N 1
ATOM 750 C CA . CYS A 1 92 ? 11.444 3.294 -12.818 1.00 95.38 92 CYS A CA 1
ATOM 751 C C . CYS A 1 92 ? 11.112 2.383 -11.622 1.00 95.38 92 CYS A C 1
ATOM 753 O O . CYS A 1 92 ? 10.437 2.810 -10.688 1.00 95.38 92 CYS A O 1
ATOM 755 N N . PHE A 1 93 ? 11.606 1.138 -11.602 1.00 94.31 93 PHE A N 1
ATOM 756 C CA . PHE A 1 93 ? 11.382 0.239 -10.464 1.00 94.31 93 PHE A CA 1
ATOM 757 C C . PHE A 1 93 ? 12.018 0.748 -9.168 1.00 94.31 93 PHE A C 1
ATOM 759 O O . PHE A 1 93 ? 11.426 0.563 -8.108 1.00 94.31 93 PHE A O 1
ATOM 766 N N . ARG A 1 94 ? 13.200 1.371 -9.224 1.00 93.69 94 ARG A N 1
ATOM 767 C CA . ARG A 1 94 ? 13.846 1.970 -8.047 1.00 93.69 94 ARG A CA 1
ATOM 768 C C . ARG A 1 94 ? 13.040 3.142 -7.501 1.00 93.69 94 ARG A C 1
ATOM 770 O O . ARG A 1 94 ? 12.844 3.200 -6.293 1.00 93.69 94 ARG A O 1
ATOM 777 N N . ASP A 1 95 ? 12.523 3.999 -8.373 1.00 92.31 95 ASP A N 1
ATOM 778 C CA . ASP A 1 95 ? 11.705 5.145 -7.972 1.00 92.31 95 ASP A CA 1
ATOM 779 C C . ASP A 1 95 ? 10.385 4.697 -7.341 1.00 92.31 95 ASP A C 1
ATOM 781 O O . ASP A 1 95 ? 9.948 5.240 -6.328 1.00 92.31 95 ASP A O 1
ATOM 785 N N . GLN A 1 96 ? 9.746 3.672 -7.914 1.00 92.38 96 GLN A N 1
ATOM 786 C CA . GLN A 1 96 ? 8.512 3.128 -7.351 1.00 92.38 96 GLN A CA 1
ATOM 787 C C . GLN A 1 96 ? 8.761 2.369 -6.043 1.00 92.38 96 GLN A C 1
ATOM 789 O O . GLN A 1 96 ? 7.959 2.490 -5.122 1.00 92.38 96 GLN A O 1
ATOM 794 N N . ASN A 1 97 ? 9.890 1.667 -5.920 1.00 90.50 97 ASN A N 1
ATOM 795 C CA . ASN A 1 97 ? 10.305 0.959 -4.707 1.00 90.50 97 ASN A CA 1
ATOM 796 C C . ASN A 1 97 ? 11.130 1.840 -3.750 1.00 90.50 97 ASN A C 1
ATOM 798 O O . ASN A 1 97 ? 12.065 1.358 -3.107 1.00 90.50 97 ASN A O 1
ATOM 802 N N . SER A 1 98 ? 10.801 3.128 -3.666 1.00 90.00 98 SER A N 1
ATOM 803 C CA . SER A 1 98 ? 11.414 4.050 -2.716 1.00 90.00 98 SER A CA 1
ATOM 804 C C . SER A 1 98 ? 10.888 3.833 -1.293 1.00 90.00 98 SER A C 1
ATOM 806 O O . SER A 1 98 ? 9.784 3.327 -1.077 1.00 90.00 98 SER A O 1
ATOM 808 N N . GLU A 1 99 ? 11.686 4.252 -0.311 1.00 88.69 99 GLU A N 1
ATOM 809 C CA . GLU A 1 99 ? 11.302 4.264 1.105 1.00 88.69 99 GLU A CA 1
ATOM 810 C C . GLU A 1 99 ? 10.061 5.134 1.345 1.00 88.69 99 GLU A C 1
ATOM 812 O O . GLU A 1 99 ? 9.129 4.714 2.021 1.00 88.69 99 GLU A O 1
ATOM 817 N N . GLU A 1 100 ? 9.990 6.295 0.697 1.00 87.69 100 GLU A N 1
ATOM 818 C CA . GLU A 1 100 ? 8.840 7.196 0.783 1.00 87.69 100 GLU A CA 1
ATOM 819 C C . GLU A 1 100 ? 7.540 6.517 0.317 1.00 87.69 100 GLU A C 1
ATOM 821 O O . GLU A 1 100 ? 6.507 6.596 0.985 1.00 87.69 100 GLU A O 1
ATOM 826 N N . ASN A 1 101 ? 7.576 5.795 -0.809 1.00 89.75 101 ASN A N 1
ATOM 827 C CA . ASN A 1 101 ? 6.407 5.056 -1.287 1.00 89.75 101 ASN A CA 1
ATOM 828 C C . ASN A 1 101 ? 6.038 3.911 -0.344 1.00 89.75 101 ASN A C 1
ATOM 830 O O . ASN A 1 101 ? 4.852 3.682 -0.099 1.00 89.75 101 ASN A O 1
ATOM 834 N N . TYR A 1 102 ? 7.035 3.223 0.216 1.00 90.75 102 TYR A N 1
ATOM 835 C CA . TYR A 1 102 ? 6.802 2.189 1.217 1.00 90.75 102 TYR A CA 1
ATOM 836 C C . TYR A 1 102 ? 6.058 2.749 2.437 1.00 90.75 102 TYR A C 1
ATOM 838 O O . TYR A 1 102 ? 5.038 2.184 2.834 1.00 90.75 102 TYR A O 1
ATOM 846 N N . GLN A 1 103 ? 6.500 3.885 2.984 1.00 90.44 103 GLN A N 1
ATOM 847 C CA . GLN A 1 103 ? 5.858 4.522 4.137 1.00 90.44 103 GLN A CA 1
ATOM 848 C C . GLN A 1 103 ? 4.432 4.999 3.811 1.00 90.44 103 GLN A C 1
ATOM 850 O O . GLN A 1 103 ? 3.506 4.753 4.584 1.00 90.44 103 GLN A O 1
ATOM 855 N N . LYS A 1 104 ? 4.198 5.570 2.618 1.00 91.25 104 LYS A N 1
ATOM 856 C CA . LYS A 1 104 ? 2.844 5.957 2.172 1.00 91.25 104 LYS A CA 1
ATOM 857 C C . LYS A 1 104 ? 1.894 4.763 2.119 1.00 91.25 104 LYS A C 1
ATOM 859 O O . LYS A 1 104 ? 0.764 4.843 2.601 1.00 91.25 104 LYS A O 1
ATOM 864 N N . VAL A 1 105 ? 2.339 3.646 1.542 1.00 93.50 105 VAL A N 1
ATOM 865 C CA . VAL A 1 105 ? 1.528 2.423 1.469 1.00 93.50 105 VAL A CA 1
ATOM 866 C C . VAL A 1 105 ? 1.330 1.831 2.866 1.00 93.50 105 VAL A C 1
ATOM 868 O O . VAL A 1 105 ? 0.222 1.416 3.198 1.00 93.50 105 VAL A O 1
ATOM 871 N N . ARG A 1 106 ? 2.356 1.856 3.722 1.00 93.44 106 ARG A N 1
ATOM 872 C CA . ARG A 1 106 ? 2.256 1.410 5.117 1.00 93.44 106 ARG A CA 1
ATOM 873 C C . ARG A 1 106 ? 1.180 2.168 5.888 1.00 93.44 106 ARG A C 1
ATOM 875 O O . ARG A 1 106 ? 0.346 1.530 6.530 1.00 93.44 106 ARG A O 1
ATOM 882 N N . LEU A 1 107 ? 1.151 3.494 5.779 1.00 93.19 107 LEU A N 1
ATOM 883 C CA . LEU A 1 107 ? 0.126 4.318 6.414 1.00 93.19 107 LEU A CA 1
ATOM 884 C C . LEU A 1 107 ? -1.283 3.986 5.899 1.00 93.19 107 LEU A C 1
ATOM 886 O O . LEU A 1 107 ? -2.218 3.890 6.690 1.00 93.19 107 LEU A O 1
ATOM 890 N N . GLN A 1 108 ? -1.448 3.757 4.592 1.00 93.38 108 GLN A N 1
ATOM 891 C CA . GLN A 1 108 ? -2.742 3.353 4.023 1.00 93.38 108 GLN A CA 1
ATOM 892 C C . GLN A 1 108 ? -3.250 2.036 4.618 1.00 93.38 108 GLN A C 1
ATOM 894 O O . GLN A 1 108 ? -4.426 1.935 4.964 1.00 93.38 108 GLN A O 1
ATOM 899 N N . PHE A 1 109 ? -2.374 1.038 4.761 1.00 95.38 109 PHE A N 1
ATOM 900 C CA . PHE A 1 109 ? -2.744 -0.232 5.384 1.00 95.38 109 PHE A CA 1
ATOM 901 C C . PHE A 1 109 ? -3.075 -0.066 6.871 1.00 95.38 109 PHE A C 1
ATOM 903 O O . PHE A 1 109 ? -4.092 -0.591 7.312 1.00 95.38 109 PHE A O 1
ATOM 910 N N . LEU A 1 110 ? -2.289 0.710 7.626 1.00 94.19 110 LEU A N 1
ATOM 911 C CA . LEU A 1 110 ? -2.589 1.011 9.033 1.00 94.19 110 LEU A CA 1
ATOM 912 C C . LEU A 1 110 ? -3.953 1.695 9.196 1.00 94.19 110 LEU A C 1
ATOM 914 O O . LEU A 1 110 ? -4.752 1.282 10.033 1.00 94.19 110 LEU A O 1
ATOM 918 N N . ARG A 1 111 ? -4.260 2.690 8.356 1.00 92.56 111 ARG A N 1
ATOM 919 C CA . ARG A 1 111 ? -5.569 3.363 8.344 1.00 92.56 111 ARG A CA 1
ATOM 920 C C . ARG A 1 111 ? -6.713 2.408 8.004 1.00 92.56 111 ARG A C 1
ATOM 922 O O . ARG A 1 111 ? -7.768 2.491 8.626 1.00 92.56 111 ARG A O 1
ATOM 929 N N . GLY A 1 112 ? -6.509 1.493 7.056 1.00 92.12 112 GLY A N 1
ATOM 930 C CA . GLY A 1 112 ? -7.492 0.455 6.730 1.00 92.12 112 GLY A CA 1
ATOM 931 C C . GLY A 1 112 ? -7.782 -0.470 7.915 1.00 92.12 112 GLY A C 1
ATOM 932 O O . GLY A 1 112 ? -8.940 -0.737 8.222 1.00 92.12 112 GLY A O 1
ATOM 933 N N . GLU A 1 113 ? -6.740 -0.889 8.632 1.00 93.12 113 GLU A N 1
ATOM 934 C CA . GLU A 1 113 ? -6.877 -1.719 9.833 1.00 93.12 113 GLU A CA 1
ATOM 935 C C . GLU A 1 113 ? -7.605 -0.983 10.960 1.00 93.12 113 GLU A C 1
ATOM 937 O O . GLU A 1 113 ? -8.516 -1.541 11.570 1.00 93.12 113 GLU A O 1
ATOM 942 N N . LEU A 1 114 ? -7.267 0.288 11.203 1.00 93.06 114 LEU A N 1
ATOM 943 C CA . LEU A 1 114 ? -7.979 1.133 12.165 1.00 93.06 114 LEU A CA 1
ATOM 944 C C . LEU A 1 114 ? -9.460 1.276 11.813 1.00 93.06 114 LEU A C 1
ATOM 946 O O . LEU A 1 114 ? -10.319 1.124 12.682 1.00 93.06 114 LEU A O 1
ATOM 950 N N . PHE A 1 115 ? -9.770 1.521 10.539 1.00 92.75 115 PHE A N 1
ATOM 951 C CA . PHE A 1 115 ? -11.147 1.614 10.066 1.00 92.75 115 PHE A CA 1
ATOM 952 C C . PHE A 1 115 ? -11.935 0.328 10.347 1.00 92.75 115 PHE A C 1
ATOM 954 O O . PHE A 1 115 ? -13.058 0.388 10.856 1.00 92.75 115 PHE A O 1
ATOM 961 N N . ASP A 1 116 ? -11.339 -0.839 10.096 1.00 89.81 116 ASP A N 1
ATOM 962 C CA . ASP A 1 116 ? -11.970 -2.126 10.393 1.00 89.81 116 ASP A CA 1
ATOM 963 C C . ASP A 1 116 ? -12.203 -2.328 11.900 1.00 89.81 116 ASP A C 1
ATOM 965 O O . ASP A 1 116 ? -13.266 -2.826 12.291 1.00 89.81 116 ASP A O 1
ATOM 969 N N . GLN A 1 117 ? -11.276 -1.883 12.761 1.00 91.25 117 GLN A N 1
ATOM 970 C CA . GLN A 1 117 ? -11.472 -1.918 14.217 1.00 91.25 117 GLN A CA 1
ATOM 971 C C . GLN A 1 117 ? -12.619 -1.009 14.668 1.00 91.25 117 GLN A C 1
ATOM 973 O O . GLN A 1 117 ? -13.502 -1.449 15.410 1.00 91.25 117 GLN A O 1
ATOM 978 N N . TYR A 1 118 ? -12.667 0.237 14.191 1.00 90.19 118 TYR A N 1
ATOM 979 C CA . TYR A 1 118 ? -13.751 1.163 14.528 1.00 90.19 118 TYR A CA 1
ATOM 980 C C . TYR A 1 118 ? -15.110 0.662 14.041 1.00 90.19 118 TYR A C 1
ATOM 982 O O . TYR A 1 118 ? -16.113 0.746 14.760 1.00 90.19 118 TYR A O 1
ATOM 990 N N . LYS A 1 119 ? -15.150 0.060 12.850 1.00 87.69 119 LYS A N 1
ATOM 991 C CA . LYS A 1 119 ? -16.349 -0.582 12.309 1.00 87.69 119 LYS A CA 1
ATOM 992 C C . LYS A 1 119 ? -16.806 -1.752 13.181 1.00 87.69 119 LYS A C 1
ATOM 994 O O . LYS A 1 119 ? -18.003 -1.872 13.456 1.00 87.69 119 LYS A O 1
ATOM 999 N N . ALA A 1 120 ? -15.881 -2.591 13.650 1.00 86.81 120 ALA A N 1
ATOM 1000 C CA . ALA A 1 120 ? -16.191 -3.703 14.547 1.00 86.81 120 ALA A CA 1
ATOM 1001 C C . ALA A 1 120 ? -16.736 -3.218 15.901 1.00 86.81 120 ALA A C 1
ATOM 1003 O O . ALA A 1 120 ? -17.761 -3.722 16.364 1.00 86.81 120 ALA A O 1
ATOM 1004 N N . GLN A 1 121 ? -16.119 -2.196 16.501 1.00 87.88 121 GLN A N 1
ATOM 1005 C CA . GLN A 1 121 ? -16.595 -1.601 17.754 1.00 87.88 121 GLN A CA 1
ATOM 1006 C C . GLN A 1 121 ? -17.976 -0.960 17.607 1.00 87.88 121 GLN A C 1
ATOM 1008 O O . GLN A 1 121 ? -18.845 -1.154 18.455 1.00 87.88 121 GLN A O 1
ATOM 1013 N N . THR A 1 122 ? -18.203 -0.223 16.519 1.00 85.25 122 THR A N 1
ATOM 1014 C CA . THR A 1 122 ? -19.503 0.398 16.232 1.00 85.25 122 THR A CA 1
ATOM 1015 C C . THR A 1 122 ? -20.586 -0.661 16.084 1.00 85.25 122 THR A C 1
ATOM 1017 O O . THR A 1 122 ? -21.655 -0.544 16.684 1.00 85.25 122 THR A O 1
ATOM 1020 N N . LYS A 1 123 ? -20.292 -1.744 15.356 1.00 83.19 123 LYS A N 1
ATOM 1021 C CA . LYS A 1 123 ? -21.200 -2.884 15.230 1.00 83.19 123 LYS A CA 1
ATOM 1022 C C . LYS A 1 123 ? -21.530 -3.495 16.597 1.00 83.19 123 LYS A C 1
ATOM 1024 O O . LYS A 1 123 ? -22.708 -3.687 16.889 1.00 83.19 123 LYS A O 1
ATOM 1029 N N . ALA A 1 124 ? -20.526 -3.727 17.444 1.00 82.50 124 ALA A N 1
ATOM 1030 C CA . ALA A 1 124 ? -20.725 -4.274 18.786 1.00 82.50 124 ALA A CA 1
ATOM 1031 C C . ALA A 1 124 ? -21.593 -3.356 19.666 1.00 82.50 124 ALA A C 1
ATOM 1033 O O . ALA A 1 124 ? -22.529 -3.824 20.309 1.00 82.50 124 ALA A O 1
ATOM 1034 N N . LYS A 1 125 ? -21.354 -2.036 19.636 1.00 83.19 125 LYS A N 1
ATOM 1035 C CA . LYS A 1 125 ? -22.184 -1.051 20.351 1.00 83.19 125 LYS A CA 1
ATOM 1036 C C . LYS A 1 125 ? -23.642 -1.102 19.887 1.00 83.19 125 LYS A C 1
ATOM 1038 O O . LYS A 1 125 ? -24.546 -1.154 20.715 1.00 83.19 125 LYS A O 1
ATOM 1043 N N . VAL A 1 126 ? -23.883 -1.136 18.574 1.00 80.12 126 VAL A N 1
ATOM 1044 C CA . VAL A 1 126 ? -25.241 -1.245 18.011 1.00 80.12 126 VAL A CA 1
ATOM 1045 C C . VAL A 1 126 ? -25.926 -2.545 18.444 1.00 80.12 126 VAL A C 1
ATOM 1047 O O . VAL A 1 126 ? -27.113 -2.531 18.766 1.00 80.12 126 VAL A O 1
ATOM 1050 N N . GLU A 1 127 ? -25.205 -3.666 18.477 1.00 79.12 127 GLU A N 1
ATOM 1051 C CA . GLU A 1 127 ? -25.735 -4.952 18.951 1.00 79.12 127 GLU A CA 1
ATOM 1052 C C . GLU A 1 127 ? -26.084 -4.920 20.447 1.00 79.12 127 GLU A C 1
ATOM 1054 O O . GLU A 1 127 ? -27.149 -5.404 20.831 1.00 79.12 127 GLU A O 1
ATOM 1059 N N . MET A 1 128 ? -25.265 -4.268 21.278 1.00 79.69 128 MET A N 1
ATOM 1060 C CA . MET A 1 128 ? -25.575 -4.053 22.696 1.00 79.69 128 MET A CA 1
ATOM 1061 C C . MET A 1 128 ? -26.835 -3.202 22.889 1.00 79.69 128 MET A C 1
ATOM 1063 O O . MET A 1 128 ? -27.710 -3.575 23.669 1.00 79.69 128 MET A O 1
ATOM 1067 N N . TYR A 1 129 ? -26.979 -2.093 22.155 1.00 75.19 129 TYR A N 1
ATOM 1068 C CA . TYR A 1 129 ? -28.179 -1.253 22.246 1.00 75.19 129 TYR A CA 1
ATOM 1069 C C . TYR A 1 129 ? -29.451 -2.001 21.837 1.00 75.19 129 TYR A C 1
ATOM 1071 O O . TYR A 1 129 ? -30.487 -1.837 22.480 1.00 75.19 129 TYR A O 1
ATOM 1079 N N . LYS A 1 130 ? -29.372 -2.869 20.820 1.00 74.38 130 LYS A N 1
ATOM 1080 C CA . LYS A 1 130 ? -30.492 -3.741 20.429 1.00 74.38 130 LYS A CA 1
ATOM 1081 C C . LYS A 1 130 ? -30.892 -4.716 21.537 1.00 74.38 130 LYS A C 1
ATOM 1083 O O . LYS A 1 130 ? -32.076 -4.994 21.685 1.00 74.38 130 LYS A O 1
ATOM 1088 N N . ALA A 1 131 ? -29.927 -5.234 22.297 1.00 73.81 131 ALA A N 1
ATOM 1089 C CA . ALA A 1 131 ? -30.195 -6.162 23.392 1.00 73.81 131 ALA A CA 1
ATOM 1090 C C . ALA A 1 131 ? -30.832 -5.471 24.610 1.00 73.81 131 ALA A C 1
ATOM 1092 O O . ALA A 1 131 ? -31.679 -6.063 25.273 1.00 73.81 131 ALA A O 1
ATOM 1093 N N . ILE A 1 132 ? -30.446 -4.220 24.891 1.00 73.94 132 ILE A N 1
ATOM 1094 C CA . ILE A 1 132 ? -30.964 -3.439 26.028 1.00 73.94 132 ILE A CA 1
ATOM 1095 C C . ILE A 1 132 ? -32.364 -2.876 25.731 1.00 73.94 132 ILE A C 1
ATOM 1097 O O . ILE A 1 132 ? -33.180 -2.751 26.641 1.00 73.94 132 ILE A O 1
ATOM 1101 N N . LEU A 1 133 ? -32.667 -2.555 24.468 1.00 64.00 133 LEU A N 1
ATOM 1102 C CA . LEU A 1 133 ? -33.947 -1.969 24.052 1.00 64.00 133 LEU A CA 1
ATOM 1103 C C . LEU A 1 133 ? -34.629 -2.841 22.984 1.00 64.00 133 LEU A C 1
ATOM 1105 O O . LEU A 1 133 ? -34.656 -2.462 21.805 1.00 64.00 133 LEU A O 1
ATOM 1109 N N . PRO A 1 134 ? -35.199 -4.002 23.370 1.00 54.94 134 PRO A N 1
ATOM 1110 C CA . PRO A 1 134 ? -35.962 -4.842 22.457 1.00 54.94 134 PRO A CA 1
ATOM 1111 C C . PRO A 1 134 ? -37.238 -4.100 22.038 1.00 54.94 134 PRO A C 1
ATOM 1113 O O . PRO A 1 134 ? -38.239 -4.105 22.747 1.00 54.94 134 PRO A O 1
ATOM 1116 N N . GLY A 1 135 ? -37.185 -3.411 20.896 1.00 52.75 135 GLY A N 1
ATOM 1117 C CA . GLY A 1 135 ? -38.324 -2.681 20.332 1.00 52.75 135 GLY A CA 1
ATOM 1118 C C . GLY A 1 135 ? -38.054 -1.245 19.892 1.00 52.75 135 GLY A C 1
ATOM 1119 O O . GLY A 1 135 ? -38.992 -0.608 19.422 1.00 52.75 135 GLY A O 1
ATOM 1120 N N . LEU A 1 136 ? -36.824 -0.716 19.991 1.00 48.06 136 LEU A N 1
ATOM 1121 C CA . LEU A 1 136 ? -36.544 0.599 19.404 1.00 48.06 136 LEU A CA 1
ATOM 1122 C C . LEU A 1 136 ? -36.694 0.514 17.873 1.00 48.06 136 LEU A C 1
ATOM 1124 O O . LEU A 1 136 ? -35.925 -0.221 17.241 1.00 48.06 136 LEU A O 1
ATOM 1128 N N . PRO A 1 137 ? -37.636 1.245 17.247 1.00 49.47 137 PRO A N 1
ATOM 1129 C CA . PRO A 1 137 ? -37.688 1.327 15.800 1.00 49.47 137 PRO A CA 1
ATOM 1130 C C . PRO A 1 137 ? -36.450 2.104 15.359 1.00 49.47 137 PRO A C 1
ATOM 1132 O O . PRO A 1 137 ? -36.407 3.329 15.442 1.00 49.47 137 PRO A O 1
ATOM 1135 N N . MET A 1 138 ? -35.405 1.398 14.926 1.00 51.75 138 MET A N 1
ATOM 1136 C CA . MET A 1 138 ? -34.366 2.012 14.105 1.00 51.75 138 MET A CA 1
ATOM 1137 C C . MET A 1 138 ? -35.090 2.591 12.889 1.00 51.75 138 MET A C 1
ATOM 1139 O O . MET A 1 138 ? -35.656 1.804 12.129 1.00 51.75 138 MET A O 1
ATOM 1143 N N . PRO A 1 139 ? -35.137 3.924 12.706 1.00 49.41 139 PRO A N 1
ATOM 1144 C CA . PRO A 1 139 ? -35.826 4.488 11.560 1.00 49.41 139 PRO A CA 1
ATOM 1145 C C . PRO A 1 139 ? -35.128 3.947 10.315 1.00 49.41 139 PRO A C 1
ATOM 1147 O O . PRO A 1 139 ? -33.914 4.142 10.160 1.00 49.41 139 PRO A O 1
ATOM 1150 N N . GLU A 1 140 ? -35.861 3.211 9.478 1.00 43.50 140 GLU A N 1
ATOM 1151 C CA . GLU A 1 140 ? -35.326 2.663 8.233 1.00 43.50 140 GLU A CA 1
ATOM 1152 C C . GLU A 1 140 ? -34.605 3.780 7.464 1.00 43.50 140 GLU A C 1
ATOM 1154 O O . GLU A 1 140 ? -35.125 4.880 7.285 1.00 43.50 140 GLU A O 1
ATOM 1159 N N . GLY A 1 141 ? -33.347 3.528 7.093 1.00 50.84 141 GLY A N 1
ATOM 1160 C CA . GLY A 1 141 ? -32.512 4.486 6.364 1.00 50.84 141 GLY A CA 1
ATOM 1161 C C . GLY A 1 141 ? -31.644 5.433 7.206 1.00 50.84 141 GLY A C 1
ATOM 1162 O O . GLY A 1 141 ? -30.803 6.113 6.626 1.00 50.84 141 GLY A O 1
ATOM 1163 N N . LYS A 1 142 ? -31.749 5.470 8.547 1.00 48.69 142 LYS A N 1
ATOM 1164 C CA . LYS A 1 142 ? -30.904 6.363 9.383 1.00 48.69 142 LYS A CA 1
ATOM 1165 C C . LYS A 1 142 ? -29.692 5.704 10.045 1.00 48.69 142 LYS A C 1
ATOM 1167 O O . LYS A 1 142 ? -28.842 6.411 10.574 1.00 48.69 142 LYS A O 1
ATOM 1172 N N . ALA A 1 143 ? -29.558 4.379 9.978 1.00 51.84 143 ALA A N 1
ATOM 1173 C CA . ALA A 1 143 ? -28.378 3.675 10.497 1.00 51.84 143 ALA A CA 1
ATOM 1174 C C . ALA A 1 143 ? -27.069 4.153 9.835 1.00 51.84 143 ALA A C 1
ATOM 1176 O O . ALA A 1 143 ? -26.046 4.271 10.503 1.00 51.84 143 ALA A O 1
ATOM 1177 N N . ALA A 1 144 ? -27.127 4.487 8.540 1.00 48.34 144 ALA A N 1
ATOM 1178 C CA . ALA A 1 144 ? -26.013 5.078 7.802 1.00 48.34 144 ALA A CA 1
ATOM 1179 C C . ALA A 1 144 ? -25.671 6.499 8.297 1.00 48.34 144 ALA A C 1
ATOM 1181 O O . ALA A 1 144 ? -24.501 6.808 8.487 1.00 48.34 144 ALA A O 1
ATOM 1182 N N . LEU A 1 145 ? -26.685 7.315 8.618 1.00 47.12 145 LEU A N 1
ATOM 1183 C CA . LEU A 1 145 ? -26.502 8.683 9.129 1.00 47.12 145 LEU A CA 1
ATOM 1184 C C . LEU A 1 145 ? -25.858 8.723 10.525 1.00 47.12 145 LEU A C 1
ATOM 1186 O O . LEU A 1 145 ? -25.156 9.676 10.849 1.00 47.12 145 LEU A O 1
ATOM 1190 N N . TYR A 1 146 ? -26.088 7.704 11.361 1.00 49.50 146 TYR A N 1
ATOM 1191 C CA . TYR A 1 146 ? -25.410 7.585 12.658 1.00 49.50 146 TYR A CA 1
ATOM 1192 C C . TYR A 1 146 ? -23.952 7.132 12.514 1.00 49.50 146 TYR A C 1
ATOM 1194 O O . TYR A 1 146 ? -23.112 7.583 13.285 1.00 49.50 146 TYR A O 1
ATOM 1202 N N . ALA A 1 147 ? -23.635 6.281 11.533 1.00 46.66 147 ALA A N 1
ATOM 1203 C CA . ALA A 1 147 ? -22.257 5.870 11.268 1.00 46.66 147 ALA A CA 1
ATOM 1204 C C . ALA A 1 147 ? -21.405 7.033 10.727 1.00 46.66 147 ALA A C 1
ATOM 1206 O O . ALA A 1 147 ? -20.300 7.238 11.218 1.00 46.66 147 ALA A O 1
ATOM 1207 N N . GLU A 1 148 ? -21.938 7.838 9.798 1.00 45.03 148 GLU A N 1
ATOM 1208 C CA . GLU A 1 148 ? -21.249 9.039 9.289 1.00 45.03 148 GLU A CA 1
ATOM 1209 C C . GLU A 1 148 ? -21.031 10.085 10.389 1.00 45.03 148 GLU A C 1
ATOM 1211 O O . GLU A 1 148 ? -19.922 10.580 10.558 1.00 45.03 148 GLU A O 1
ATOM 1216 N N . ARG A 1 149 ? -22.046 10.361 11.221 1.00 43.94 149 ARG A N 1
ATOM 1217 C CA . ARG A 1 149 ? -21.933 11.381 12.277 1.00 43.94 149 ARG A CA 1
ATOM 1218 C C . ARG A 1 149 ? -20.964 10.991 13.402 1.00 43.94 149 ARG A C 1
ATOM 1220 O O . ARG A 1 149 ? -20.379 11.869 14.023 1.00 43.94 149 ARG A O 1
ATOM 1227 N N . ILE A 1 150 ? -20.783 9.694 13.666 1.00 50.59 150 ILE A N 1
ATOM 1228 C CA . ILE A 1 150 ? -19.794 9.208 14.643 1.00 50.59 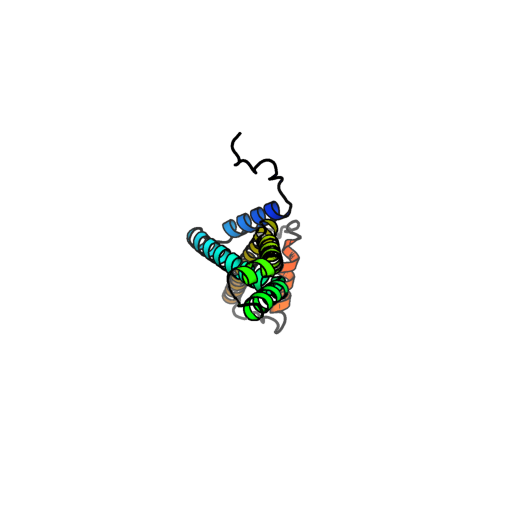150 ILE A CA 1
ATOM 1229 C C . ILE A 1 150 ? -18.373 9.295 14.065 1.00 50.59 150 ILE A C 1
ATOM 1231 O O . ILE A 1 150 ? -17.454 9.636 14.806 1.00 50.59 150 ILE A O 1
ATOM 1235 N N . CYS A 1 151 ? -18.200 9.060 12.759 1.00 41.78 151 CYS A N 1
ATOM 1236 C CA . CYS A 1 151 ? -16.918 9.231 12.071 1.00 41.78 151 CYS A CA 1
ATOM 1237 C C . CYS A 1 151 ? -16.502 10.704 11.901 1.00 41.78 151 CYS A C 1
ATOM 1239 O O . CYS A 1 151 ? -15.308 10.974 11.922 1.00 41.78 151 CYS A O 1
ATOM 1241 N N . ASP A 1 152 ? -17.447 11.644 11.802 1.00 42.94 152 ASP A N 1
ATOM 1242 C CA . ASP A 1 152 ? -17.138 13.086 11.781 1.00 42.94 152 ASP A CA 1
ATOM 1243 C C . ASP A 1 152 ? -16.917 13.673 13.190 1.00 42.94 152 ASP A C 1
ATOM 1245 O O . ASP A 1 152 ? -16.242 14.685 13.348 1.00 42.94 152 ASP A O 1
ATOM 1249 N N . SER A 1 153 ? -17.455 13.048 14.246 1.00 43.50 153 SER A N 1
ATOM 1250 C CA . SER A 1 153 ? -17.328 13.556 15.626 1.00 43.50 153 SER A CA 1
ATOM 1251 C C . SER A 1 153 ? -15.990 13.256 16.314 1.00 43.50 153 SER A C 1
ATOM 1253 O O . SER A 1 153 ? -15.770 13.711 17.436 1.00 43.50 153 SER A O 1
ATOM 1255 N N . SER A 1 154 ? -15.087 12.503 15.677 1.00 45.81 154 SER A N 1
ATOM 1256 C CA . SER A 1 154 ? -13.746 12.241 16.224 1.00 45.81 154 SER A CA 1
ATOM 1257 C C . SER A 1 154 ? -12.825 13.468 16.248 1.00 45.81 154 SER A C 1
ATOM 1259 O O . SER A 1 154 ? -11.764 13.382 16.856 1.00 45.81 154 SER A O 1
ATOM 1261 N N . ASP A 1 155 ? -13.250 14.603 15.682 1.00 41.91 155 ASP A N 1
ATOM 1262 C CA . ASP A 1 155 ? -12.547 15.889 15.792 1.00 41.91 155 ASP A CA 1
ATOM 1263 C C . ASP A 1 155 ? -12.985 16.750 16.996 1.00 41.91 155 ASP A C 1
ATOM 1265 O O . ASP A 1 155 ? -12.411 17.815 17.212 1.00 41.91 155 ASP A O 1
ATOM 1269 N N . ASP A 1 156 ? -13.956 16.319 17.820 1.00 39.81 156 ASP A N 1
ATOM 1270 C CA . ASP A 1 156 ? -14.498 17.178 18.888 1.00 39.81 156 ASP A CA 1
ATOM 1271 C C . ASP A 1 156 ? -14.679 16.476 20.247 1.00 39.81 156 ASP A C 1
ATOM 1273 O O . ASP A 1 156 ? -15.737 16.493 20.880 1.00 39.81 156 ASP A O 1
ATOM 1277 N N . THR A 1 157 ? -13.608 15.866 20.765 1.00 39.50 157 THR A N 1
ATOM 1278 C CA . THR A 1 157 ? -13.561 15.314 22.137 1.00 39.50 157 THR A CA 1
ATOM 1279 C C . THR A 1 157 ? -13.429 16.382 23.234 1.00 39.50 157 THR A C 1
ATOM 1281 O O . THR A 1 157 ? -12.864 16.110 24.293 1.00 39.50 157 THR A O 1
ATOM 1284 N N . SER A 1 158 ? -13.944 17.598 23.027 1.00 34.81 158 SER A N 1
ATOM 1285 C CA . SER A 1 158 ? -13.837 18.684 24.012 1.00 34.81 158 SER A CA 1
ATOM 1286 C C . SER A 1 158 ? -15.130 19.009 24.774 1.00 34.81 158 SER A C 1
ATOM 1288 O O . SER A 1 158 ? -15.081 19.785 25.728 1.00 34.81 158 SER A O 1
ATOM 1290 N N . GLN A 1 159 ? -16.275 18.387 24.461 1.00 33.50 159 GLN A N 1
ATOM 1291 C CA . GLN A 1 159 ? -17.533 18.676 25.170 1.00 33.50 159 GLN A CA 1
ATOM 1292 C C . GLN A 1 159 ? -18.373 17.429 25.475 1.00 33.50 159 GLN A C 1
ATOM 1294 O O . GLN A 1 159 ? -19.443 17.218 24.910 1.00 33.50 159 GLN A O 1
ATOM 1299 N N . ILE A 1 160 ? -17.942 16.625 26.452 1.00 40.22 160 ILE A N 1
ATOM 1300 C CA . ILE A 1 160 ? -18.903 15.828 27.227 1.00 40.22 160 ILE A CA 1
ATOM 1301 C C . ILE A 1 160 ? -19.427 16.734 28.340 1.00 40.22 160 ILE A C 1
ATOM 1303 O O . ILE A 1 160 ? -18.797 16.923 29.379 1.00 40.22 160 ILE A O 1
ATOM 1307 N N . VAL A 1 161 ? -20.584 17.335 28.073 1.00 33.56 161 VAL A N 1
ATOM 1308 C CA . VAL A 1 161 ? -21.393 18.034 29.066 1.00 33.56 161 VAL A CA 1
ATOM 1309 C C . VAL A 1 161 ? -21.850 17.009 30.104 1.00 33.56 161 VAL A C 1
ATOM 1311 O O . VAL A 1 161 ? -22.457 15.994 29.769 1.00 33.56 161 VAL A O 1
ATOM 1314 N N . SER A 1 162 ? -21.520 17.295 31.362 1.00 39.66 162 SER A N 1
ATOM 1315 C CA . SER A 1 162 ? -22.003 16.612 32.559 1.00 39.66 162 SER A CA 1
ATOM 1316 C C . SER A 1 162 ? -23.528 16.468 32.511 1.00 39.66 162 SER A C 1
ATOM 1318 O O . SER A 1 162 ? -24.251 17.463 32.581 1.00 39.66 162 SER A O 1
ATOM 1320 N N . VAL A 1 163 ? -24.024 15.238 32.369 1.00 35.38 163 VAL A N 1
ATOM 1321 C CA . VAL A 1 163 ? -25.432 14.919 32.627 1.00 35.38 163 VAL A CA 1
ATOM 1322 C C . VAL A 1 163 ? -25.489 14.423 34.063 1.00 35.38 163 VAL A C 1
ATOM 1324 O O . VAL A 1 163 ? -24.963 13.359 34.376 1.00 35.38 163 VAL A O 1
ATOM 1327 N N . GLY A 1 164 ? -26.035 15.283 34.922 1.00 32.47 164 GLY A N 1
ATOM 1328 C CA . GLY A 1 164 ? -25.997 15.163 36.371 1.00 32.47 164 GLY A CA 1
ATOM 1329 C C . GLY A 1 164 ? -26.668 13.918 36.943 1.00 32.47 164 GLY A C 1
ATOM 1330 O O . GLY A 1 164 ? -27.550 13.306 36.337 1.00 32.47 164 GLY A O 1
ATOM 1331 N N . ASP A 1 165 ? -26.223 13.590 38.153 1.00 33.00 165 ASP A N 1
ATOM 133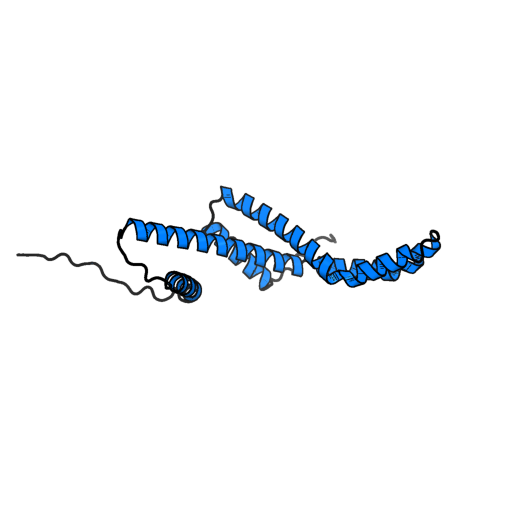2 C CA . ASP A 1 165 ? -26.744 12.519 38.990 1.00 33.00 165 ASP A CA 1
ATOM 1333 C C . ASP A 1 165 ? -28.254 12.676 39.254 1.00 33.00 165 ASP A C 1
ATOM 1335 O O . ASP A 1 165 ? -28.723 13.784 39.544 1.00 33.00 165 ASP A O 1
ATOM 1339 N N . PRO A 1 166 ? -29.037 11.583 39.225 1.00 39.28 166 PRO A N 1
ATOM 1340 C CA . PRO A 1 166 ? -30.421 11.622 39.660 1.00 39.28 166 PRO A CA 1
ATOM 1341 C C . PRO A 1 166 ? -30.478 11.732 41.190 1.00 39.28 166 PRO A C 1
ATOM 1343 O O . PRO A 1 166 ? -30.123 10.800 41.911 1.00 39.28 166 PRO A O 1
ATOM 1346 N N . GLN A 1 167 ? -30.957 12.875 41.689 1.00 36.88 167 GLN A N 1
ATOM 1347 C CA . GLN A 1 167 ? -31.351 13.038 43.087 1.00 36.88 167 GLN A CA 1
ATOM 1348 C C . GLN A 1 167 ? -32.495 12.068 43.421 1.00 36.88 167 GLN A C 1
ATOM 1350 O O . GLN A 1 167 ? -33.567 12.111 42.818 1.00 36.88 167 GLN A O 1
ATOM 1355 N N . THR A 1 168 ? -32.269 11.202 44.405 1.00 39.47 168 THR A N 1
ATOM 1356 C CA . THR A 1 168 ? -33.315 10.436 45.093 1.00 39.47 168 THR A CA 1
ATOM 1357 C C . THR A 1 168 ? -34.266 11.377 45.844 1.00 39.47 168 THR A C 1
ATOM 1359 O O . THR A 1 168 ? -33.774 12.288 46.516 1.00 39.47 168 THR A O 1
ATOM 1362 N N . PRO A 1 169 ? -35.595 11.161 45.816 1.00 42.84 169 PRO A N 1
ATOM 1363 C CA . PRO A 1 169 ? -36.517 11.919 46.651 1.00 42.84 169 PRO A CA 1
ATOM 1364 C C . PRO A 1 169 ? -36.397 11.468 48.113 1.00 42.84 169 PRO A C 1
ATOM 1366 O O . PRO A 1 169 ? -36.477 10.276 48.409 1.00 42.84 169 PRO A O 1
ATOM 1369 N N . GLN A 1 170 ? -36.197 12.423 49.023 1.00 37.75 170 GLN A N 1
ATOM 1370 C CA . GLN A 1 170 ? -36.487 12.246 50.445 1.00 37.75 170 GLN A CA 1
ATOM 1371 C C . GLN A 1 170 ? -37.958 12.603 50.664 1.00 37.75 170 GLN A C 1
ATOM 1373 O O . GLN A 1 170 ? -38.312 13.779 50.611 1.00 37.75 170 GLN A O 1
ATOM 1378 N N . ASP A 1 171 ? -38.794 11.594 50.899 1.00 47.91 171 ASP A N 1
ATOM 1379 C CA . ASP A 1 171 ? -40.108 11.788 51.513 1.00 47.91 171 ASP A CA 1
ATOM 1380 C C . ASP A 1 171 ? -39.944 11.823 53.040 1.00 47.91 171 ASP A C 1
ATOM 1382 O O . ASP A 1 171 ? -39.113 11.100 53.603 1.00 47.91 171 ASP A O 1
ATOM 1386 N N . GLY A 1 172 ? -40.688 12.736 53.671 1.00 39.75 172 GLY A N 1
ATOM 1387 C CA . GLY A 1 172 ? -40.716 12.971 55.118 1.00 39.75 172 GLY A CA 1
ATOM 1388 C C . GLY A 1 172 ? -41.686 12.094 55.896 1.00 39.75 172 GLY A C 1
ATOM 1389 O O . GLY A 1 172 ? -42.309 11.183 55.307 1.00 39.75 172 GLY A O 1
#

Sequence (172 aa):
MTYRDKSYKTGHDELDMEIMDAYNTLQQLVPIHQLRRIEHRIHDGIMLRMKENSTRVCRKTMKAWNECVNTRSGGFLGWNQCMAARDAMNECFRDQNSEENYQKVRLQFLRGELFDQYKAQTKAKVEMYKAILPGLPMPEGKAALYAERICDSSDDTSQIVSVGDPQTPQDG

Nearest PDB structures (foldseek):
  3qwe-assembly1_A-2  TM=3.013E-01  e=1.183E+00  Homo sapiens
  2x3w-assembly2_C-2  TM=3.622E-01  e=8.698E+00  Mus musculus

pLDDT: mean 74.93, std 21.78, range [32.47, 96.56]

Mean predicted aligned error: 14.55 Å

Secondary structure (DSSP, 8-state):
--S--GGGG----HHHHHHHHHHHHHHHHS-HHHHHHHHHHHHHHHHHHHHHHHHHHTHHHHHHHHHHHHHS-SHHHHHHTTHHHHHHHHHHHHHHT-HHHHHHHHHHHHHHHHHHHHHHHHHHHHHHHHHHSTT----TT-HHHHHHHHHHGGG-TT--------PPP---